Protein AF-A0A1Y2MH93-F1 (afdb_monomer)

Secondary structure (DSSP, 8-state):
-HHHHHHHHHTTTTEEETTTEETTTT----TTHHHHHHHHHHHHHHHHHHHHHHHHHHHHHHHHTSPPPPP-------------------

Structure (mmCIF, N/CA/C/O backbone):
data_AF-A0A1Y2MH93-F1
#
_entry.id   AF-A0A1Y2MH93-F1
#
loop_
_atom_site.group_PDB
_atom_site.id
_atom_site.type_symbol
_atom_site.label_atom_id
_atom_site.label_alt_id
_atom_site.label_comp_id
_atom_site.label_asym_id
_atom_site.label_entity_id
_atom_site.label_seq_id
_atom_site.pdbx_PDB_ins_code
_atom_site.Cartn_x
_atom_site.Cartn_y
_atom_site.Cartn_z
_atom_site.occupancy
_atom_site.B_iso_or_equiv
_atom_site.auth_seq_id
_atom_site.auth_comp_id
_atom_site.auth_asym_id
_atom_site.auth_atom_id
_atom_site.pdbx_PDB_model_num
ATOM 1 N N . MET A 1 1 ? -2.122 -13.647 -8.305 1.00 84.69 1 MET A N 1
ATOM 2 C CA . MET A 1 1 ? -1.720 -14.028 -6.934 1.00 84.69 1 MET A CA 1
ATOM 3 C C . MET A 1 1 ? -2.377 -13.120 -5.900 1.00 84.69 1 MET A C 1
ATOM 5 O O . MET A 1 1 ? -3.033 -13.640 -5.012 1.00 84.69 1 MET A O 1
ATOM 9 N N . GLU A 1 2 ? -2.306 -11.794 -6.050 1.00 93.69 2 GLU A N 1
ATOM 10 C CA . GLU A 1 2 ? -2.836 -10.847 -5.048 1.00 93.69 2 GLU A CA 1
ATOM 11 C C . GLU A 1 2 ? -4.341 -10.956 -4.769 1.00 93.69 2 GLU A C 1
ATOM 13 O O . GLU A 1 2 ? -4.761 -10.811 -3.628 1.00 93.69 2 GLU A O 1
ATOM 18 N N . ALA A 1 3 ? -5.154 -11.309 -5.770 1.00 93.00 3 ALA A N 1
ATOM 19 C CA . ALA A 1 3 ? -6.603 -11.454 -5.600 1.00 93.00 3 ALA A CA 1
ATOM 20 C C . ALA A 1 3 ? -7.007 -12.461 -4.503 1.00 93.00 3 ALA A C 1
ATOM 22 O O . ALA A 1 3 ? -8.010 -12.254 -3.822 1.00 93.00 3 ALA A O 1
ATOM 23 N N . GLY A 1 4 ? -6.227 -13.530 -4.299 1.00 94.31 4 GLY A N 1
ATOM 24 C CA . GLY A 1 4 ? -6.490 -14.496 -3.228 1.00 94.31 4 GLY A CA 1
ATOM 25 C C . GLY A 1 4 ? -6.288 -13.877 -1.846 1.00 94.31 4 GLY A C 1
ATOM 26 O O . GLY A 1 4 ? -7.154 -14.004 -0.986 1.00 94.31 4 GLY A O 1
ATOM 27 N N . TRP A 1 5 ? -5.192 -13.133 -1.680 1.00 95.25 5 TRP A N 1
ATOM 28 C CA . TRP A 1 5 ? -4.870 -12.425 -0.440 1.00 95.25 5 TRP A CA 1
ATOM 29 C C . TRP A 1 5 ? -5.915 -11.349 -0.122 1.00 95.25 5 TRP A C 1
ATOM 31 O O . TRP A 1 5 ? -6.437 -11.292 0.990 1.00 95.25 5 TRP A O 1
ATOM 41 N N . VAL A 1 6 ? -6.317 -10.577 -1.139 1.00 95.62 6 VAL A N 1
ATOM 42 C CA . VAL A 1 6 ? -7.390 -9.579 -1.020 1.00 95.62 6 VAL A CA 1
ATOM 43 C C . VAL A 1 6 ? -8.705 -10.231 -0.601 1.00 95.62 6 VAL A C 1
ATOM 45 O O . VAL A 1 6 ? -9.375 -9.721 0.289 1.00 95.62 6 VAL A O 1
ATOM 48 N N . THR A 1 7 ? -9.076 -11.368 -1.193 1.00 94.44 7 THR A N 1
ATOM 49 C CA . THR A 1 7 ? -10.328 -12.058 -0.842 1.00 94.44 7 THR A CA 1
ATOM 50 C C . THR A 1 7 ? -10.322 -12.512 0.617 1.00 94.44 7 THR A C 1
ATOM 52 O O . THR A 1 7 ? -11.316 -12.327 1.314 1.00 94.44 7 THR A O 1
ATOM 55 N N . THR A 1 8 ? -9.207 -13.060 1.109 1.00 92.19 8 THR A N 1
ATOM 56 C CA . THR A 1 8 ? -9.099 -13.487 2.512 1.00 92.19 8 THR A CA 1
ATOM 57 C C . THR A 1 8 ? -9.080 -12.317 3.495 1.00 92.19 8 THR A C 1
ATOM 59 O O . THR A 1 8 ? -9.668 -12.424 4.568 1.00 92.19 8 THR A O 1
ATOM 62 N N . ASP A 1 9 ? -8.459 -11.189 3.139 1.00 93.88 9 ASP A N 1
ATOM 63 C CA . ASP A 1 9 ? -8.365 -10.035 4.038 1.00 93.88 9 ASP A CA 1
ATOM 64 C C . ASP A 1 9 ? -9.601 -9.146 4.033 1.00 93.88 9 ASP A C 1
ATOM 66 O O . ASP A 1 9 ? -10.074 -8.726 5.090 1.00 93.88 9 ASP A O 1
ATOM 70 N N . VAL A 1 10 ? -10.152 -8.865 2.856 1.00 95.12 10 VAL A N 1
ATOM 71 C CA . VAL A 1 10 ? -11.370 -8.063 2.734 1.00 95.12 10 VAL A CA 1
ATOM 72 C C . VAL A 1 10 ? -12.592 -8.896 3.114 1.00 95.12 10 VAL A C 1
ATOM 74 O O . VAL A 1 10 ? -13.525 -8.361 3.704 1.00 95.12 10 VAL A O 1
ATOM 77 N N . GLY A 1 11 ? -12.576 -10.212 2.881 1.00 94.06 11 GLY A N 1
ATOM 78 C CA . GLY A 1 11 ? -13.682 -11.107 3.231 1.00 94.06 11 GLY A CA 1
ATOM 79 C C . GLY A 1 11 ? -13.995 -11.181 4.730 1.00 94.06 11 GLY A C 1
ATOM 80 O O . GLY A 1 11 ? -15.115 -11.534 5.093 1.00 94.06 11 GLY A O 1
ATOM 81 N N . ARG A 1 12 ? -13.046 -10.817 5.607 1.00 93.75 12 ARG A N 1
ATOM 82 C CA . ARG A 1 12 ? -13.273 -10.731 7.063 1.00 93.75 12 ARG A CA 1
ATOM 83 C C . ARG A 1 12 ? -13.749 -9.362 7.554 1.00 93.75 12 ARG A C 1
ATOM 85 O O . ARG A 1 12 ? -14.138 -9.248 8.715 1.00 93.75 12 ARG A O 1
ATOM 92 N N . GLN A 1 13 ? -13.760 -8.332 6.703 1.00 96.00 13 GLN A N 1
ATOM 93 C CA . GLN A 1 13 ? -14.347 -7.034 7.057 1.00 96.00 13 GLN A CA 1
ATOM 94 C C . GLN A 1 13 ? -15.837 -7.220 7.421 1.00 96.00 13 GLN A C 1
ATOM 96 O O . GLN A 1 13 ? -16.523 -7.996 6.755 1.00 96.00 13 GLN A O 1
ATOM 101 N N . PRO A 1 14 ? -16.367 -6.558 8.472 1.00 95.25 14 PRO A N 1
ATOM 102 C CA . PRO A 1 14 ? -15.774 -5.455 9.238 1.00 95.25 14 PRO A CA 1
ATOM 103 C C . PRO A 1 14 ? -15.016 -5.890 10.511 1.00 95.25 14 PRO A C 1
ATOM 105 O O . PRO A 1 14 ? -14.806 -5.075 11.407 1.00 95.25 14 PRO A O 1
ATOM 108 N N . TRP A 1 15 ? -14.644 -7.165 10.655 1.00 95.88 15 TRP A N 1
ATOM 109 C CA . TRP A 1 15 ? -14.076 -7.700 11.896 1.00 95.88 15 TRP A CA 1
ATOM 110 C C . 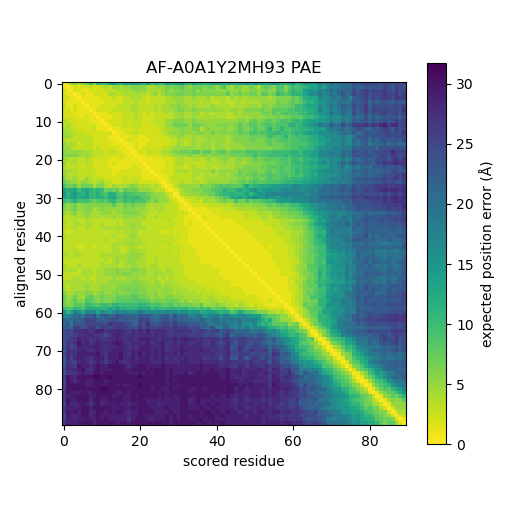TRP A 1 15 ? -12.560 -7.892 11.810 1.00 95.88 15 TRP A C 1
ATOM 112 O O . TRP A 1 15 ? -12.042 -8.497 10.873 1.00 95.88 15 TRP A O 1
ATOM 122 N N . ILE A 1 16 ? -11.848 -7.437 12.844 1.00 94.38 16 ILE A N 1
ATOM 123 C CA . ILE A 1 16 ? -10.460 -7.853 13.101 1.00 94.38 16 ILE A CA 1
ATOM 124 C C . ILE A 1 16 ? -10.477 -9.162 13.890 1.00 94.38 16 ILE A C 1
ATOM 126 O O . ILE A 1 16 ? -9.792 -10.118 13.527 1.00 94.38 16 ILE A O 1
ATOM 130 N N . VAL A 1 17 ? -11.307 -9.205 14.939 1.00 94.69 17 VAL A N 1
ATOM 131 C CA . VAL A 1 17 ? -11.600 -10.397 15.740 1.00 94.69 17 VAL A CA 1
ATOM 132 C C . VAL A 1 17 ? -13.116 -10.555 15.809 1.00 94.69 17 VAL A C 1
ATOM 134 O O . VAL A 1 17 ? -13.812 -9.680 16.327 1.00 94.69 17 VAL A O 1
ATOM 137 N N . TYR A 1 18 ? -13.640 -11.657 15.271 1.00 94.00 18 TYR A N 1
ATOM 138 C CA . TYR A 1 18 ? -15.083 -11.889 15.177 1.00 94.00 18 TYR A CA 1
ATOM 139 C C . TYR A 1 18 ? -15.781 -11.799 16.537 1.00 94.00 18 TYR A C 1
ATOM 141 O O . TYR A 1 18 ? -15.365 -12.435 17.503 1.00 94.00 18 TYR A O 1
ATOM 149 N N . GLY A 1 19 ? -16.848 -10.997 16.597 1.00 92.56 19 GLY A N 1
ATOM 150 C CA . GLY A 1 19 ? -17.660 -10.803 17.801 1.00 92.56 19 GLY A CA 1
ATOM 151 C C . GLY A 1 19 ? -16.987 -9.998 18.918 1.00 92.56 19 GLY A C 1
ATOM 152 O O . GLY A 1 19 ? -17.617 -9.785 19.948 1.00 92.56 19 GLY A O 1
ATOM 153 N N . LEU A 1 20 ? -15.740 -9.548 18.725 1.00 95.94 20 LEU A N 1
ATOM 154 C CA . LEU A 1 20 ? -14.936 -8.896 19.763 1.00 95.94 20 LEU A CA 1
ATOM 155 C C . LEU A 1 20 ? -14.415 -7.516 19.350 1.00 95.94 20 LEU A C 1
ATOM 157 O O . LEU A 1 20 ? -14.515 -6.584 20.139 1.00 95.94 20 LEU A O 1
ATOM 161 N N . LEU A 1 21 ? -13.858 -7.372 18.142 1.00 96.38 21 LEU A N 1
ATOM 162 C CA . LEU A 1 21 ? -13.233 -6.122 17.697 1.00 96.38 21 LEU A CA 1
ATOM 163 C C . LEU A 1 21 ? -13.520 -5.840 16.222 1.00 96.38 21 LEU A C 1
ATOM 165 O O . LEU A 1 21 ? -13.137 -6.624 15.341 1.00 96.38 21 LEU A O 1
ATOM 169 N N . ARG A 1 22 ? -14.156 -4.696 15.958 1.00 96.44 22 ARG A N 1
ATOM 170 C CA . ARG A 1 22 ? -14.398 -4.190 14.605 1.00 96.44 22 ARG A CA 1
ATOM 171 C C . ARG A 1 22 ? -13.232 -3.352 14.101 1.00 96.44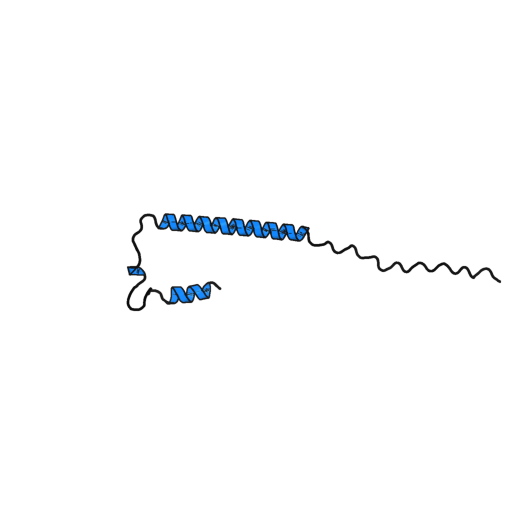 22 ARG A C 1
ATOM 173 O O . ARG A 1 22 ? -12.433 -2.833 14.875 1.00 96.44 22 ARG A O 1
ATOM 180 N N . THR A 1 23 ? -13.150 -3.215 12.783 1.00 94.44 23 THR A N 1
ATOM 181 C CA . THR A 1 23 ? -12.125 -2.401 12.126 1.00 94.44 23 THR A CA 1
ATOM 182 C C . THR A 1 23 ? -12.294 -0.911 12.393 1.00 94.44 23 THR A C 1
ATOM 184 O O . THR A 1 23 ? -11.287 -0.225 12.538 1.00 94.44 23 THR A O 1
ATOM 187 N N . GLU A 1 24 ? -13.530 -0.422 12.530 1.00 94.19 24 GLU A N 1
ATOM 188 C CA . GLU A 1 24 ? -13.828 0.979 12.873 1.00 94.19 24 GLU A CA 1
ATOM 189 C C . GLU A 1 24 ? -13.325 1.368 14.272 1.00 94.19 24 GLU A C 1
ATOM 191 O O . GLU A 1 24 ? -12.724 2.428 14.439 1.00 94.19 24 GLU A O 1
ATOM 196 N N . ASP A 1 25 ? -13.470 0.467 15.247 1.00 94.69 25 ASP A N 1
ATOM 197 C CA . ASP A 1 25 ? -13.072 0.696 16.642 1.00 94.69 25 ASP A CA 1
ATOM 198 C C . ASP A 1 25 ? -11.548 0.642 16.845 1.00 94.69 25 ASP A C 1
ATOM 200 O O . ASP A 1 25 ? -11.025 1.101 17.859 1.00 94.69 25 ASP A O 1
ATOM 204 N N . ALA A 1 26 ? -10.815 0.068 15.889 1.00 91.94 26 ALA A N 1
ATOM 205 C CA . ALA A 1 26 ? -9.369 -0.114 15.968 1.00 91.94 26 ALA A CA 1
ATOM 206 C C . ALA A 1 26 ? -8.561 1.064 15.390 1.00 91.94 26 ALA A C 1
ATOM 208 O O . ALA A 1 26 ? -7.327 1.051 15.435 1.00 91.94 26 ALA A O 1
ATOM 209 N N . VAL A 1 27 ? -9.221 2.083 14.829 1.00 90.50 27 VAL A N 1
ATOM 210 C CA . VAL A 1 27 ? -8.542 3.238 14.230 1.00 90.50 27 VAL A CA 1
ATOM 211 C C . VAL A 1 27 ? -8.054 4.190 15.322 1.00 90.50 27 VAL A C 1
ATOM 213 O O . VAL A 1 27 ? -8.840 4.816 16.027 1.00 90.50 27 VAL A O 1
ATOM 216 N N . SER A 1 28 ? -6.735 4.353 15.432 1.00 89.19 28 SER A N 1
ATOM 217 C CA . SER A 1 28 ? -6.131 5.361 16.313 1.00 89.19 28 SER A CA 1
ATOM 218 C C . SER A 1 28 ? -6.024 6.717 15.599 1.00 89.19 28 SER A C 1
ATOM 220 O O . SER A 1 28 ? -5.460 6.771 14.501 1.00 89.19 28 SER A O 1
ATOM 222 N N . PRO A 1 29 ? -6.499 7.830 16.194 1.00 84.38 29 PRO A N 1
ATOM 223 C CA . PRO A 1 29 ? -6.314 9.159 15.623 1.00 84.38 29 PRO A CA 1
ATOM 224 C C . PRO A 1 29 ? -4.826 9.516 15.580 1.00 84.38 29 PRO A C 1
ATOM 226 O O . PRO A 1 29 ? -4.182 9.678 16.615 1.00 84.38 29 PRO A O 1
ATOM 229 N N . ALA A 1 30 ? -4.277 9.659 14.376 1.00 84.56 30 ALA A N 1
ATOM 230 C CA . ALA A 1 30 ? -2.893 10.059 14.166 1.00 84.56 30 ALA A CA 1
ATOM 231 C C . ALA A 1 30 ? -2.843 11.293 13.261 1.00 84.56 30 ALA A C 1
ATOM 233 O O . ALA A 1 30 ? -3.152 11.232 12.065 1.00 84.56 30 ALA A O 1
ATOM 234 N N . ALA A 1 31 ? -2.441 12.430 13.835 1.00 85.06 31 ALA A N 1
ATOM 235 C CA . ALA A 1 31 ? -2.190 13.637 13.061 1.00 85.06 31 ALA A CA 1
ATOM 236 C C . ALA A 1 31 ? -1.071 13.363 12.040 1.00 85.06 31 ALA A C 1
ATOM 238 O O . ALA A 1 31 ? -0.006 12.862 12.392 1.00 85.06 31 ALA A O 1
ATOM 239 N N . GLY A 1 32 ? -1.321 13.663 10.763 1.00 86.50 32 GLY A N 1
ATOM 240 C CA . GLY A 1 32 ? -0.333 13.472 9.696 1.00 86.50 32 GLY A CA 1
ATOM 241 C C . GLY A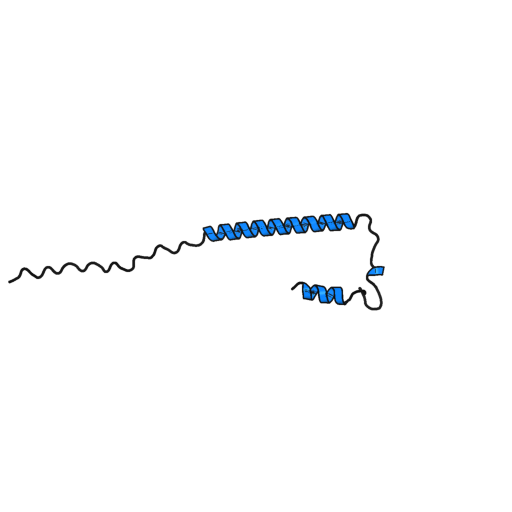 1 32 ? -0.241 12.058 9.106 1.00 86.50 32 GLY A C 1
ATOM 242 O O . GLY A 1 32 ? 0.655 11.818 8.301 1.00 86.50 32 GLY A O 1
ATOM 243 N N . LEU A 1 33 ? -1.165 11.135 9.419 1.00 91.06 33 LEU A N 1
ATOM 244 C CA . LEU A 1 33 ? -1.172 9.777 8.839 1.00 91.06 33 LEU A CA 1
ATOM 245 C C . LEU A 1 33 ? -1.092 9.786 7.302 1.00 91.06 33 LEU A C 1
ATOM 247 O O . LEU A 1 33 ? -0.343 9.015 6.705 1.00 91.06 33 LEU A O 1
ATOM 251 N N . HIS A 1 34 ? -1.820 10.703 6.664 1.00 93.19 34 HIS A N 1
ATOM 252 C CA . HIS A 1 34 ? -1.812 10.875 5.212 1.00 93.19 34 HIS A CA 1
ATOM 253 C C . HIS A 1 34 ? -0.405 11.169 4.673 1.00 93.19 34 HIS A C 1
ATOM 255 O O . HIS A 1 34 ? -0.016 10.603 3.656 1.00 93.19 34 HIS A O 1
ATOM 261 N N . LEU A 1 35 ? 0.382 12.003 5.362 1.00 95.19 35 LEU A N 1
ATOM 262 C CA . LEU A 1 35 ? 1.739 12.339 4.939 1.00 95.19 35 LEU A CA 1
ATOM 263 C C . LEU A 1 35 ? 2.645 11.103 4.970 1.00 95.19 35 LEU A C 1
ATOM 265 O O . LEU A 1 35 ? 3.389 10.871 4.021 1.00 95.19 35 LEU A O 1
ATOM 269 N N . GLY A 1 36 ? 2.537 10.281 6.019 1.00 93.75 36 GLY A N 1
ATOM 270 C CA . GLY A 1 36 ? 3.269 9.016 6.122 1.00 93.75 36 GLY A CA 1
ATOM 271 C C . GLY A 1 36 ? 2.903 8.033 5.006 1.00 93.75 36 GLY A C 1
ATOM 272 O O . GLY A 1 36 ? 3.791 7.472 4.365 1.00 93.75 36 GLY A O 1
ATOM 273 N N . VAL A 1 37 ? 1.606 7.882 4.717 1.00 95.56 37 VAL A N 1
ATOM 274 C CA . VAL A 1 37 ? 1.116 7.024 3.624 1.00 95.56 37 VAL A CA 1
ATOM 275 C C . VAL A 1 37 ? 1.665 7.484 2.273 1.00 95.56 37 VAL A C 1
ATOM 277 O O . VAL A 1 37 ? 2.173 6.660 1.509 1.00 95.56 37 VAL A O 1
ATOM 280 N N . TRP A 1 38 ? 1.628 8.788 1.982 1.00 97.44 38 TRP A N 1
ATOM 281 C CA . TRP A 1 38 ? 2.166 9.328 0.731 1.00 97.44 38 TRP A CA 1
ATOM 282 C C . TRP A 1 38 ? 3.683 9.185 0.631 1.00 97.44 38 TRP A C 1
ATOM 284 O O . TRP A 1 38 ? 4.181 8.796 -0.424 1.00 97.44 38 TRP A O 1
ATOM 294 N N . ALA A 1 39 ? 4.413 9.437 1.719 1.00 97.56 39 ALA A N 1
ATOM 295 C CA . ALA A 1 39 ? 5.864 9.295 1.752 1.00 97.56 39 ALA A CA 1
ATOM 296 C C . ALA A 1 39 ? 6.297 7.851 1.462 1.00 97.56 39 ALA A C 1
ATOM 298 O O . ALA A 1 39 ? 7.118 7.618 0.575 1.00 97.56 39 ALA A O 1
ATOM 299 N N . VAL A 1 40 ? 5.701 6.871 2.151 1.00 98.12 40 VAL A N 1
ATOM 300 C CA . VAL A 1 40 ? 5.997 5.449 1.924 1.00 98.12 40 VAL A CA 1
ATOM 301 C C . VAL A 1 40 ? 5.605 5.036 0.506 1.00 98.12 40 VAL A C 1
ATOM 303 O O . VAL A 1 40 ? 6.409 4.422 -0.193 1.00 98.12 40 VAL A O 1
ATOM 306 N N . SER A 1 41 ? 4.419 5.429 0.035 1.00 98.38 41 SER A N 1
ATOM 307 C CA . SER A 1 41 ? 3.965 5.114 -1.327 1.00 98.38 41 SER A CA 1
ATOM 308 C C . SER A 1 41 ? 4.925 5.655 -2.390 1.00 98.38 41 SER A C 1
ATOM 310 O O . SER A 1 41 ? 5.297 4.928 -3.311 1.00 98.38 41 SER A O 1
ATOM 312 N N . ALA A 1 42 ? 5.389 6.901 -2.242 1.00 98.50 42 ALA A N 1
ATOM 313 C CA . ALA A 1 42 ? 6.353 7.511 -3.155 1.00 98.50 42 ALA A CA 1
ATOM 314 C C . ALA A 1 42 ? 7.677 6.733 -3.195 1.00 98.50 42 ALA A C 1
ATOM 316 O O . ALA A 1 42 ? 8.203 6.476 -4.279 1.00 98.50 42 ALA A O 1
ATOM 317 N N . ILE A 1 43 ? 8.182 6.293 -2.037 1.00 98.75 43 ILE A N 1
ATOM 318 C CA . ILE A 1 43 ? 9.392 5.464 -1.953 1.00 98.75 43 ILE A CA 1
ATOM 319 C C . ILE A 1 43 ? 9.206 4.158 -2.736 1.00 98.75 43 ILE A C 1
ATOM 321 O O . ILE A 1 43 ? 10.045 3.832 -3.577 1.00 98.75 43 ILE A O 1
ATOM 325 N N . TYR A 1 44 ? 8.102 3.433 -2.524 1.00 98.56 44 TYR A N 1
ATOM 326 C CA . TYR A 1 44 ? 7.838 2.177 -3.238 1.00 98.56 44 TYR A CA 1
ATOM 327 C C . TYR A 1 44 ? 7.689 2.378 -4.750 1.00 98.56 44 TYR A C 1
ATOM 329 O O . TYR A 1 44 ? 8.199 1.566 -5.526 1.00 98.56 44 TYR A O 1
ATOM 337 N N . VAL A 1 45 ? 7.056 3.469 -5.191 1.00 98.69 45 VAL A N 1
ATOM 338 C CA . VAL A 1 45 ? 6.943 3.806 -6.619 1.00 98.69 45 VAL A CA 1
ATOM 339 C C . VAL A 1 45 ? 8.321 4.067 -7.232 1.00 98.69 45 VAL A C 1
ATOM 341 O O . VAL A 1 45 ? 8.638 3.504 -8.281 1.00 98.69 45 VAL A O 1
ATOM 344 N N . ILE A 1 46 ? 9.168 4.861 -6.568 1.00 98.75 46 ILE A N 1
ATOM 345 C CA . ILE A 1 46 ? 10.530 5.163 -7.035 1.00 98.75 46 ILE A CA 1
ATOM 346 C C . ILE A 1 46 ? 11.374 3.886 -7.105 1.00 98.75 46 ILE A C 1
ATOM 348 O O . ILE A 1 46 ? 12.009 3.624 -8.128 1.00 98.75 46 ILE A O 1
ATOM 352 N N . LEU A 1 47 ? 11.351 3.063 -6.053 1.00 98.75 47 LEU A N 1
ATOM 353 C CA . LEU A 1 47 ? 12.075 1.790 -6.014 1.00 98.75 47 LEU A CA 1
ATOM 354 C C . LEU A 1 47 ? 11.607 0.836 -7.11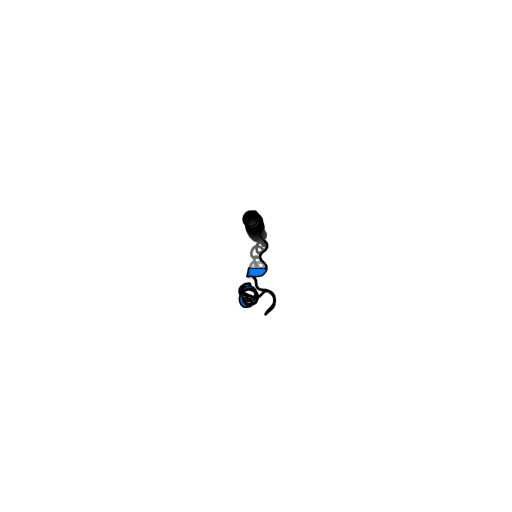4 1.00 98.75 47 LEU A C 1
ATOM 356 O O . LEU A 1 47 ? 12.434 0.210 -7.778 1.00 98.75 47 LEU A O 1
ATOM 360 N N . THR A 1 48 ? 10.299 0.759 -7.355 1.00 98.50 48 THR A N 1
ATOM 361 C CA . THR A 1 48 ? 9.730 -0.069 -8.424 1.00 98.50 48 THR A CA 1
ATOM 362 C C . THR A 1 48 ? 10.192 0.422 -9.795 1.00 98.50 48 THR A C 1
ATOM 364 O O . THR A 1 48 ? 10.660 -0.374 -10.609 1.00 98.50 48 THR A O 1
ATOM 367 N N . ALA A 1 49 ? 10.145 1.733 -10.047 1.00 98.62 49 ALA A N 1
ATOM 368 C CA . ALA A 1 49 ? 10.602 2.319 -11.305 1.00 98.62 49 ALA A CA 1
ATOM 369 C C . ALA A 1 49 ? 12.103 2.083 -11.542 1.00 98.62 49 ALA A C 1
ATOM 371 O O . ALA A 1 49 ? 12.490 1.638 -12.625 1.00 98.62 49 ALA A O 1
ATOM 372 N N . LEU A 1 50 ? 12.943 2.316 -10.528 1.00 98.56 50 LEU A N 1
ATOM 373 C CA . LEU A 1 50 ? 14.384 2.053 -10.589 1.00 98.56 50 LEU A CA 1
ATOM 374 C C . LEU A 1 50 ? 14.666 0.577 -10.871 1.00 98.56 50 LEU A C 1
ATOM 376 O O . LEU A 1 50 ? 15.431 0.267 -11.783 1.00 98.56 50 LEU A O 1
ATOM 380 N N . THR A 1 51 ? 14.001 -0.325 -10.148 1.00 98.31 51 THR A N 1
ATOM 381 C CA . THR A 1 51 ? 14.102 -1.774 -10.364 1.00 98.31 51 THR A CA 1
ATOM 382 C C . THR A 1 51 ? 13.760 -2.140 -11.806 1.00 98.31 51 THR A C 1
ATOM 384 O O . 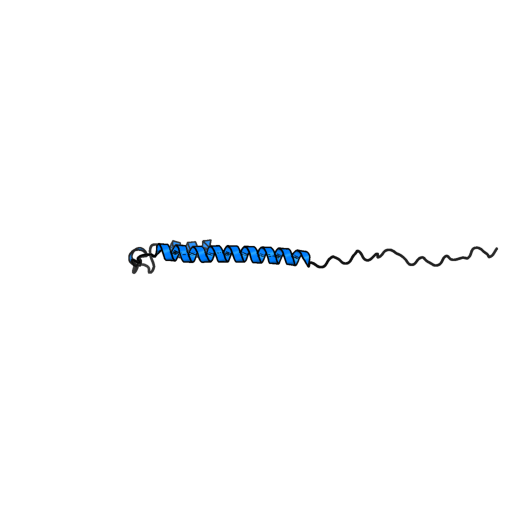THR A 1 51 ? 14.542 -2.815 -12.471 1.00 98.31 51 THR A O 1
ATOM 387 N N . ILE A 1 52 ? 12.643 -1.638 -12.339 1.00 98.19 52 ILE A N 1
ATOM 388 C CA . ILE A 1 52 ? 12.235 -1.886 -13.729 1.00 98.19 52 ILE A CA 1
ATOM 389 C C . ILE A 1 52 ? 13.283 -1.361 -14.720 1.00 98.19 52 ILE A C 1
ATOM 391 O O . ILE A 1 52 ? 13.610 -2.053 -15.684 1.00 98.19 52 ILE A O 1
ATOM 395 N N . VAL A 1 53 ? 13.833 -0.162 -14.502 1.00 97.62 53 VAL A N 1
ATOM 396 C CA . VAL A 1 53 ? 14.877 0.417 -15.366 1.00 97.62 53 VAL A CA 1
ATOM 397 C C . VAL A 1 53 ? 16.144 -0.435 -15.344 1.00 97.62 53 VAL A C 1
ATOM 399 O O . VAL A 1 53 ? 16.685 -0.744 -16.407 1.00 97.62 53 VAL A O 1
ATOM 402 N N . VAL A 1 54 ? 16.605 -0.841 -14.161 1.00 96.94 54 VAL A N 1
ATOM 403 C CA . VAL A 1 54 ? 17.797 -1.684 -13.999 1.00 96.94 54 VAL A CA 1
ATOM 404 C C . VAL A 1 54 ? 17.595 -3.034 -14.678 1.00 96.94 54 VAL A C 1
ATOM 406 O O . VAL A 1 54 ? 18.441 -3.443 -15.470 1.00 96.94 54 VAL A O 1
ATOM 409 N N . LEU A 1 55 ? 16.453 -3.690 -14.454 1.00 97.00 55 LEU A N 1
ATOM 410 C CA . LEU A 1 55 ? 16.141 -4.974 -15.083 1.00 97.00 55 LEU A CA 1
ATOM 411 C C . LEU A 1 55 ? 16.053 -4.859 -16.609 1.00 97.00 55 LEU A C 1
ATOM 413 O O . LEU A 1 55 ? 16.591 -5.708 -17.316 1.00 97.00 55 LEU A O 1
ATOM 417 N N . ARG A 1 56 ? 15.448 -3.788 -17.140 1.00 95.50 56 ARG A N 1
ATOM 418 C CA . ARG A 1 56 ? 15.404 -3.533 -18.590 1.00 95.50 56 ARG A CA 1
ATOM 419 C C . ARG A 1 56 ? 16.795 -3.300 -19.174 1.00 95.50 56 ARG A C 1
ATOM 421 O O . ARG A 1 56 ? 17.098 -3.834 -20.238 1.00 95.50 56 ARG A O 1
ATOM 428 N N . ARG A 1 57 ? 17.644 -2.534 -18.484 1.00 93.75 57 ARG A N 1
ATOM 429 C CA . ARG A 1 57 ? 19.033 -2.287 -18.900 1.00 93.75 57 ARG A CA 1
ATOM 430 C C . ARG A 1 57 ? 19.863 -3.565 -18.895 1.00 93.75 57 ARG A C 1
ATOM 432 O O . ARG A 1 57 ? 20.553 -3.820 -19.876 1.00 93.75 57 ARG A O 1
ATOM 439 N N . LEU A 1 58 ? 19.757 -4.370 -17.840 1.00 93.75 58 LEU A N 1
ATOM 440 C CA . LEU A 1 58 ? 20.468 -5.641 -17.720 1.00 93.75 58 LEU A CA 1
ATOM 441 C C . LEU A 1 58 ? 20.002 -6.655 -18.774 1.00 93.75 58 LEU A C 1
ATOM 443 O O . LEU A 1 58 ? 20.818 -7.316 -19.406 1.00 93.75 58 LEU A O 1
ATOM 447 N N . ALA A 1 59 ? 18.694 -6.748 -19.015 1.00 92.44 59 ALA A N 1
ATOM 448 C CA . ALA A 1 59 ? 18.158 -7.614 -20.060 1.00 92.44 59 ALA A CA 1
ATOM 449 C C . ALA A 1 59 ? 18.621 -7.180 -21.463 1.00 92.44 59 ALA A C 1
ATOM 451 O O . ALA A 1 59 ? 18.906 -8.026 -22.309 1.00 92.44 59 ALA A O 1
ATOM 452 N N . ALA A 1 60 ? 18.720 -5.871 -21.719 1.00 89.44 60 ALA A N 1
ATOM 453 C CA . ALA A 1 60 ? 19.222 -5.346 -22.985 1.00 89.44 60 ALA A CA 1
ATOM 454 C C . ALA A 1 60 ? 20.730 -5.587 -23.165 1.00 89.44 60 ALA A C 1
ATOM 456 O O . ALA A 1 60 ? 21.150 -5.977 -24.252 1.00 89.44 60 ALA A O 1
ATOM 457 N N . SER A 1 61 ? 21.544 -5.410 -22.119 1.00 81.50 61 SER A N 1
ATOM 458 C CA . SER A 1 61 ? 22.987 -5.664 -22.195 1.00 81.50 61 SER A CA 1
ATOM 459 C C . SER A 1 61 ? 23.308 -7.148 -22.388 1.00 81.50 61 SER A C 1
ATOM 461 O O . SER A 1 61 ? 24.171 -7.475 -23.199 1.00 81.50 61 SER A O 1
ATOM 463 N N . HIS A 1 62 ? 22.572 -8.059 -21.741 1.00 71.25 62 HIS A N 1
ATOM 464 C CA . HIS A 1 62 ? 22.761 -9.504 -21.924 1.00 71.25 62 HIS A CA 1
ATOM 465 C C . HIS A 1 62 ? 22.443 -9.983 -23.349 1.00 71.25 62 HIS A C 1
ATOM 467 O O . HIS A 1 62 ? 23.059 -10.932 -23.825 1.00 71.25 62 HIS A O 1
ATOM 473 N N . ARG A 1 63 ? 21.518 -9.318 -24.059 1.00 61.62 63 ARG A N 1
ATOM 474 C CA . ARG A 1 63 ? 21.213 -9.620 -25.472 1.00 61.62 63 ARG A CA 1
ATOM 475 C C . ARG A 1 63 ? 22.354 -9.260 -26.423 1.00 61.62 63 ARG A C 1
ATOM 477 O O . ARG A 1 63 ? 22.464 -9.869 -27.479 1.00 61.62 63 ARG A O 1
ATOM 484 N N . LEU A 1 64 ? 23.201 -8.297 -26.060 1.00 62.03 64 LEU A N 1
ATOM 485 C CA . LEU A 1 64 ? 24.364 -7.898 -26.862 1.00 62.03 64 LEU A CA 1
ATOM 486 C C . LEU A 1 64 ? 25.563 -8.844 -26.671 1.00 62.03 64 LEU A C 1
ATOM 488 O O . LEU A 1 64 ? 26.440 -8.892 -27.528 1.00 62.03 64 LEU A O 1
ATOM 492 N N . VAL A 1 65 ? 25.577 -9.606 -25.571 1.00 63.75 65 VAL A N 1
ATOM 493 C CA . VAL A 1 65 ? 26.589 -10.623 -25.226 1.00 63.75 65 VAL A CA 1
ATOM 494 C C . VAL A 1 65 ? 25.990 -12.036 -25.341 1.00 63.75 65 VAL A C 1
ATOM 496 O O . VAL A 1 65 ? 26.401 -12.966 -24.656 1.00 63.75 65 VAL A O 1
ATOM 499 N N . ALA A 1 66 ? 24.975 -12.232 -26.186 1.00 62.66 66 ALA A N 1
ATOM 500 C CA . ALA A 1 66 ? 24.630 -13.580 -26.622 1.00 62.66 66 ALA A CA 1
ATOM 501 C C . ALA A 1 66 ? 25.758 -14.068 -27.553 1.00 62.66 66 ALA A C 1
ATOM 503 O O . ALA A 1 66 ? 26.180 -13.287 -28.414 1.00 62.66 66 ALA A O 1
ATOM 504 N N . PRO A 1 67 ? 26.280 -15.301 -27.392 1.00 67.31 67 PRO A N 1
ATOM 505 C CA . PRO A 1 67 ? 27.247 -15.856 -28.330 1.00 67.31 67 PRO A CA 1
ATOM 506 C C . PRO A 1 67 ? 26.725 -15.670 -29.756 1.00 67.31 67 PRO A C 1
ATOM 508 O O . PRO A 1 67 ? 25.625 -16.121 -30.071 1.00 67.31 67 PRO A O 1
ATOM 511 N N . ARG A 1 68 ? 27.482 -14.964 -30.607 1.00 69.38 68 ARG A N 1
ATOM 512 C CA . ARG A 1 68 ? 27.255 -15.065 -32.051 1.00 69.38 68 ARG A CA 1
ATOM 513 C C . ARG A 1 68 ? 27.379 -16.546 -32.374 1.00 69.38 68 ARG A C 1
ATOM 515 O O . ARG A 1 68 ? 28.382 -17.142 -31.972 1.00 69.38 68 ARG A O 1
AT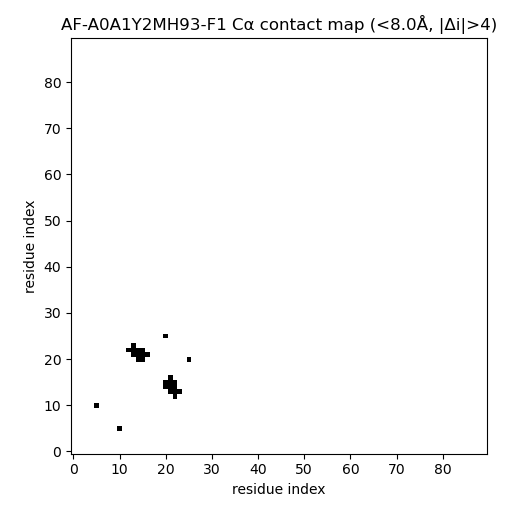OM 522 N N . ASP A 1 69 ? 26.392 -17.116 -33.064 1.00 71.00 69 ASP A N 1
ATOM 523 C CA . ASP A 1 69 ? 26.584 -18.425 -33.683 1.00 71.00 69 ASP A CA 1
ATOM 524 C C . ASP A 1 69 ? 27.940 -18.375 -34.398 1.00 71.00 69 ASP A C 1
ATOM 526 O O . ASP A 1 69 ? 28.210 -17.385 -35.099 1.00 71.00 69 ASP A O 1
ATOM 530 N N . PRO A 1 70 ? 28.847 -19.341 -34.154 1.00 70.00 70 PRO A N 1
ATOM 531 C CA . PRO A 1 70 ? 30.088 -19.377 -34.905 1.00 70.00 70 PRO A CA 1
ATOM 532 C C . PRO A 1 70 ? 29.714 -19.309 -36.391 1.00 70.00 70 PRO A C 1
ATOM 534 O O . PRO A 1 70 ? 28.708 -19.921 -36.775 1.00 70.00 70 PRO A O 1
ATOM 537 N N . PRO A 1 71 ? 30.451 -18.526 -37.207 1.00 72.50 71 PRO A N 1
ATOM 538 C CA . PRO A 1 71 ? 30.167 -18.434 -38.634 1.00 72.50 71 PRO A CA 1
ATOM 539 C C . PRO A 1 71 ? 29.987 -19.852 -39.180 1.00 72.50 71 PRO A C 1
ATOM 541 O O . PRO A 1 71 ? 30.683 -20.751 -38.686 1.00 72.50 71 PRO A O 1
ATOM 544 N N . PRO A 1 72 ? 29.032 -20.076 -40.107 1.00 73.94 72 PRO A N 1
ATOM 545 C CA . PRO A 1 72 ? 28.761 -21.406 -40.627 1.00 73.94 72 PRO A CA 1
ATOM 546 C C . PRO A 1 72 ? 30.096 -22.036 -40.985 1.00 73.94 72 PRO A C 1
ATOM 548 O O . PRO A 1 72 ? 30.813 -21.493 -41.812 1.00 73.94 72 PRO A O 1
ATOM 551 N N . VAL A 1 73 ? 30.484 -23.103 -40.285 1.00 70.56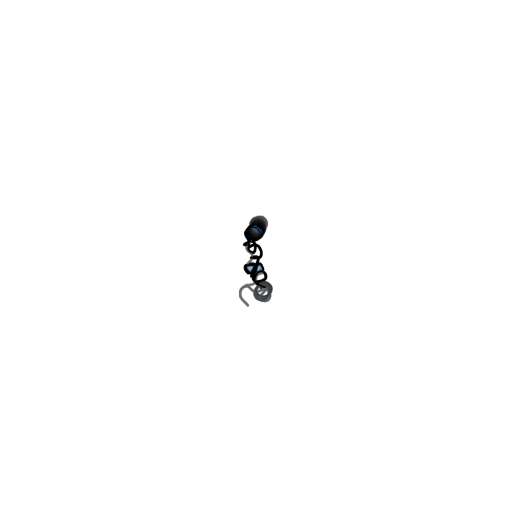 73 VAL A N 1
ATOM 552 C CA . VAL A 1 73 ? 31.694 -23.832 -40.652 1.00 70.56 73 VAL A CA 1
ATOM 553 C C . VAL A 1 73 ? 31.414 -24.337 -42.054 1.00 70.56 73 VAL A C 1
ATOM 555 O O . VAL A 1 73 ? 30.469 -25.110 -42.221 1.00 70.56 73 VAL A O 1
ATOM 558 N N . ASP A 1 74 ? 32.167 -23.858 -43.038 1.00 68.75 74 ASP A N 1
ATOM 559 C CA . ASP A 1 74 ? 32.080 -24.266 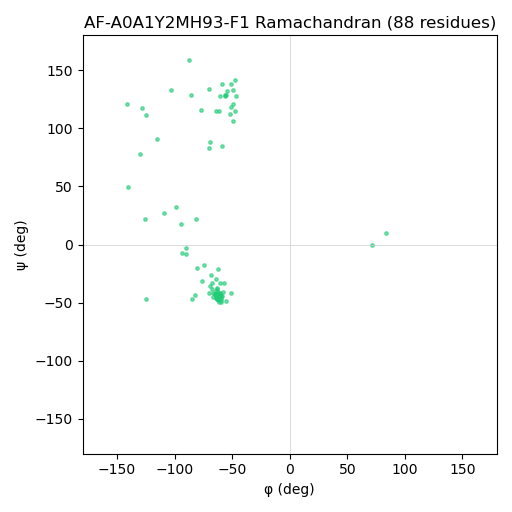-44.435 1.00 68.75 74 ASP A CA 1
ATOM 560 C C . ASP A 1 74 ? 32.346 -25.781 -44.505 1.00 68.75 74 ASP A C 1
ATOM 562 O O . ASP A 1 74 ? 33.469 -26.250 -44.678 1.00 68.75 74 ASP A O 1
ATOM 566 N N . ARG A 1 75 ? 31.309 -26.598 -44.297 1.00 64.44 75 ARG A N 1
ATOM 567 C CA . ARG A 1 75 ? 31.399 -28.065 -44.334 1.00 64.44 75 ARG A CA 1
ATOM 568 C C . ARG A 1 75 ? 31.361 -28.606 -45.766 1.00 64.44 75 ARG A C 1
ATOM 570 O O . ARG A 1 75 ? 31.026 -29.767 -45.964 1.00 64.44 75 ARG A O 1
ATOM 577 N N . GLU A 1 76 ? 31.706 -27.788 -46.756 1.00 64.31 76 GLU A N 1
ATOM 578 C CA . GLU A 1 76 ? 31.586 -28.133 -48.176 1.00 64.31 76 GLU A CA 1
ATOM 579 C C . GLU A 1 76 ? 32.760 -27.629 -49.020 1.00 64.31 76 GLU A C 1
ATOM 581 O O . GLU A 1 76 ? 32.583 -27.094 -50.111 1.00 64.31 76 GLU A O 1
ATOM 586 N N . GLN A 1 77 ? 33.988 -27.896 -48.584 1.00 59.81 77 GLN A N 1
ATOM 587 C CA . GLN A 1 77 ? 35.048 -28.119 -49.561 1.00 59.81 77 GLN A CA 1
ATOM 588 C C . GLN A 1 77 ? 35.519 -29.567 -49.425 1.00 59.81 77 GLN A C 1
ATOM 590 O O . GLN A 1 77 ? 36.392 -29.862 -48.605 1.00 59.81 77 GLN A O 1
ATOM 595 N N . PRO A 1 78 ? 34.911 -30.508 -50.178 1.00 63.00 78 PRO A N 1
ATOM 596 C CA . PRO A 1 78 ? 35.526 -31.808 -50.388 1.00 63.00 78 PRO A CA 1
ATOM 597 C C . PRO A 1 78 ? 36.977 -31.564 -50.817 1.00 63.00 78 PRO A C 1
ATOM 599 O O . PRO A 1 78 ? 37.190 -30.696 -51.671 1.00 63.00 78 PRO A O 1
ATOM 602 N N . PRO A 1 79 ? 37.976 -32.258 -50.239 1.00 67.75 79 PRO A N 1
ATOM 603 C CA . PRO A 1 79 ? 39.340 -32.154 -50.725 1.00 67.75 79 PRO A CA 1
ATOM 604 C C . PRO A 1 79 ? 39.308 -32.386 -52.230 1.00 67.75 79 PRO A C 1
ATOM 606 O O . PRO A 1 79 ? 38.848 -33.437 -52.679 1.00 67.75 79 PRO A O 1
ATOM 609 N N . THR A 1 80 ? 39.724 -31.374 -52.996 1.00 64.25 80 THR A N 1
ATOM 610 C CA . THR A 1 80 ? 39.935 -31.489 -54.434 1.00 64.25 80 THR A CA 1
ATOM 611 C C . THR A 1 80 ? 40.775 -32.738 -54.638 1.00 64.25 80 THR A C 1
ATOM 613 O O . THR A 1 80 ? 41.947 -32.765 -54.257 1.00 64.25 80 THR A O 1
ATOM 616 N N . ALA A 1 81 ? 40.145 -33.804 -55.135 1.00 66.31 81 ALA A N 1
ATOM 617 C CA . ALA A 1 81 ? 40.846 -35.035 -55.440 1.00 66.31 81 ALA A CA 1
ATOM 618 C C . ALA A 1 81 ? 42.003 -34.663 -56.379 1.00 66.31 81 ALA A C 1
ATOM 620 O O . ALA A 1 81 ? 41.780 -33.884 -57.313 1.00 66.31 81 ALA A O 1
ATOM 621 N N . PRO A 1 82 ? 43.236 -35.137 -56.128 1.00 61.28 82 PRO A N 1
ATOM 622 C CA . PRO A 1 82 ? 44.335 -34.860 -57.035 1.00 61.28 82 PRO A CA 1
ATOM 623 C C . PRO A 1 82 ? 43.930 -35.363 -58.421 1.00 61.28 82 PRO A C 1
ATOM 625 O O . PRO A 1 82 ? 43.466 -36.495 -58.556 1.00 61.28 82 PRO A O 1
ATOM 628 N N . ALA A 1 83 ? 44.036 -34.485 -59.419 1.00 65.62 83 ALA A N 1
ATOM 629 C CA . ALA A 1 83 ? 43.766 -34.816 -60.807 1.00 65.62 83 ALA A CA 1
ATOM 630 C C . ALA A 1 83 ? 44.586 -36.063 -61.181 1.00 65.62 83 ALA A C 1
ATOM 632 O O . ALA A 1 83 ? 45.816 -36.017 -61.177 1.00 65.62 83 ALA A O 1
ATOM 633 N N . ASP A 1 84 ? 43.903 -37.186 -61.428 1.00 62.72 84 ASP A N 1
ATOM 634 C CA . ASP A 1 84 ? 44.497 -38.425 -61.939 1.00 62.72 84 ASP A CA 1
ATOM 635 C C . ASP A 1 84 ? 44.926 -38.158 -63.386 1.00 62.72 84 ASP A C 1
ATOM 637 O O . ASP A 1 84 ? 44.157 -38.318 -64.334 1.00 62.72 84 ASP A O 1
ATOM 641 N N . ASP A 1 85 ? 46.152 -37.662 -63.534 1.00 63.91 85 ASP A N 1
ATOM 642 C CA . ASP A 1 85 ? 46.874 -37.560 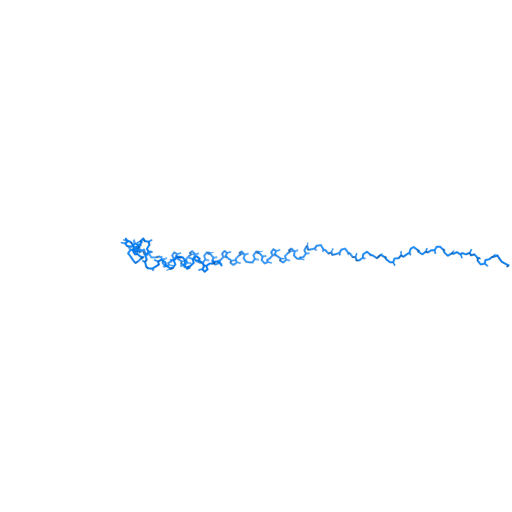-64.796 1.00 63.91 85 ASP A CA 1
ATOM 643 C C . ASP A 1 85 ? 47.254 -38.972 -65.263 1.00 63.91 85 ASP A C 1
ATOM 645 O O . ASP A 1 85 ? 48.328 -39.503 -64.969 1.00 63.91 85 ASP A O 1
ATOM 649 N N . ARG A 1 86 ? 46.301 -39.643 -65.916 1.00 65.00 86 ARG A N 1
ATOM 650 C CA . ARG A 1 86 ? 46.479 -40.997 -66.460 1.00 65.00 86 ARG A CA 1
ATOM 651 C C . ARG A 1 86 ? 46.153 -41.099 -67.951 1.00 65.00 86 ARG A C 1
ATOM 653 O O . ARG A 1 86 ? 45.879 -42.193 -68.443 1.00 65.00 86 ARG A O 1
ATOM 660 N N . SER A 1 87 ? 46.200 -39.983 -68.680 1.00 62.12 87 SER A N 1
ATOM 661 C CA . SER A 1 87 ? 45.929 -39.953 -70.126 1.00 62.12 87 SER A CA 1
ATOM 662 C C . SER A 1 87 ? 47.162 -40.071 -71.034 1.00 62.12 87 SER A C 1
ATOM 664 O O . SER A 1 87 ? 46.976 -40.297 -72.223 1.00 62.12 87 SER A O 1
ATOM 666 N N . ASP A 1 88 ? 48.394 -40.051 -70.511 1.00 58.94 88 ASP A N 1
ATOM 667 C CA . ASP A 1 88 ? 49.627 -40.022 -71.333 1.00 58.94 88 ASP A CA 1
ATOM 668 C C . ASP A 1 88 ? 50.330 -41.386 -71.540 1.00 58.94 88 ASP A C 1
ATOM 670 O O . ASP A 1 88 ? 51.548 -41.487 -71.694 1.00 58.94 88 ASP A O 1
ATOM 674 N N . ARG A 1 89 ? 49.568 -42.486 -71.591 1.00 56.47 89 ARG A N 1
ATOM 675 C CA . ARG A 1 89 ? 50.077 -43.788 -72.076 1.00 56.47 89 ARG A CA 1
ATOM 676 C C . ARG A 1 89 ? 49.154 -44.404 -73.123 1.00 56.47 89 ARG A C 1
ATOM 678 O O . ARG A 1 89 ? 48.442 -45.355 -72.802 1.00 56.47 89 ARG A O 1
ATOM 685 N N . ARG A 1 90 ? 49.207 -43.918 -74.365 1.00 55.53 90 ARG A N 1
ATOM 686 C CA . ARG A 1 90 ? 48.950 -44.712 -75.581 1.00 55.53 90 ARG A CA 1
ATOM 687 C C . ARG A 1 90 ? 49.740 -44.175 -76.762 1.00 55.53 90 ARG A C 1
ATOM 689 O O . ARG A 1 90 ? 49.819 -42.938 -76.885 1.00 55.53 90 ARG A O 1
#

Organism: Pseudonocardia autotrophica (NCBI:txid2074)

pLDDT: mean 84.84, std 14.29, range [55.53, 98.75]

InterPro domains:
  IPR002585 Cytochrome ubiquinol oxidase subunit 1 [PF01654] (1-61)
  IPR002585 Cytochrome ubiquinol oxidase subunit 1 [PTHR30365] (2-60)

Sequence (90 aa):
MEAGWVTTDVGRQPWIVYGLLRTEDAVSPAAGLHLGVWAVSAIYVILTALTIVVLRRLAASHRLVAPRDPPPVDREQPPTAPADDRSDRR

Radius of gyration: 36.08 Å; Cα contacts (8 Å, |Δi|>4): 13; chains: 1; bounding box: 68×58×95 Å

Solvent-accessible surface area (backbone atoms only — not comparable to full-atom values): 5865 Å² total; per-residue (Å²): 118,67,67,60,57,48,49,63,58,58,67,43,60,66,38,78,40,84,100,75,38,45,53,79,81,67,64,74,95,55,92,62,52,67,57,55,53,52,53,52,50,51,51,53,52,51,52,50,51,51,50,52,51,51,51,53,51,52,56,54,53,52,65,75,68,50,82,73,75,74,73,82,74,80,87,75,71,74,78,78,70,78,82,82,86,74,80,92,82,128

Foldseek 3Di:
DVVVVCCVVVVCPQDPPPPPDGVVNPDDDDPCPVVVVVVVVVVVVVVVVVVVVVVVVVVVVVVVPDDDDDPPPCPPDDPPDPPPPPPPDD

Mean predicted aligned error: 13.43 Å